Protein AF-A0A938N2R8-F1 (afdb_monomer)

Secondary structure (DSSP, 8-state):
----------SPEEE-TTTS-TTS--EEE--SS--SSTTB--SGGGGGTTPPTTEEEEE-TTT--EEEEEE---

Sequence (74 aa):
MARLVRHEQTAPYRIDPADFPKDGKSLFICACGLTSTPPRCDASHKACKPEVPGMIYIYDPATKGVTDSRPDAR

Radius of gyration: 14.48 Å; Cα contacts (8 Å, |Δi|>4): 107; chains: 1; bounding box: 34×26×38 Å

Foldseek 3Di:
DDDDDDADDLAWDWDACVRDDVVRDIFTADRRPLDPDPRGDPPLSVLCVPPDPQKDFDADNPPRDTPDIDGNPD

Mean predicted aligned error: 4.33 Å

Structure (mmCIF, N/CA/C/O backbone):
data_AF-A0A938N2R8-F1
#
_entry.id   AF-A0A938N2R8-F1
#
loop_
_atom_site.group_PDB
_atom_site.id
_atom_site.type_symbol
_atom_site.label_atom_id
_atom_site.label_alt_id
_atom_site.label_comp_id
_atom_site.label_asym_id
_atom_site.label_entity_id
_atom_site.label_seq_id
_atom_site.pdbx_PDB_ins_code
_atom_site.Cartn_x
_atom_site.Cartn_y
_atom_site.Cartn_z
_atom_site.occupancy
_atom_site.B_iso_or_equiv
_atom_site.auth_seq_id
_atom_site.auth_comp_id
_atom_site.auth_asym_id
_atom_site.auth_atom_id
_atom_site.pdbx_PDB_model_num
ATOM 1 N N . MET A 1 1 ? 14.447 -19.556 3.618 1.00 75.94 1 MET A N 1
ATOM 2 C CA . MET A 1 1 ? 14.038 -19.707 2.204 1.00 75.94 1 MET A CA 1
ATOM 3 C C . MET A 1 1 ? 13.164 -18.519 1.846 1.00 75.94 1 ME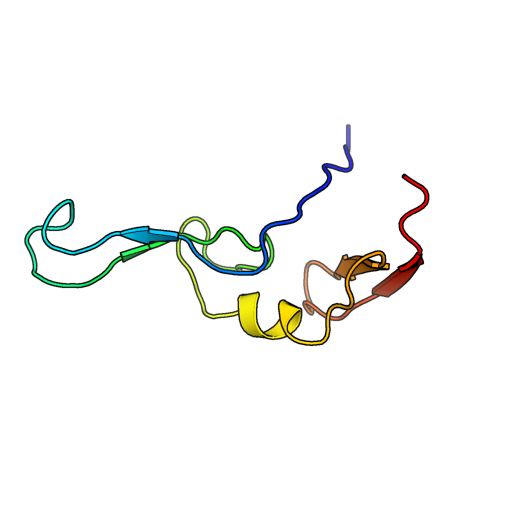T A C 1
ATOM 5 O O . MET A 1 1 ? 12.248 -18.230 2.606 1.00 75.94 1 MET A O 1
ATOM 9 N N . ALA A 1 2 ? 13.474 -17.800 0.770 1.00 84.38 2 ALA A N 1
ATOM 10 C CA . ALA A 1 2 ? 12.636 -16.701 0.299 1.00 84.38 2 ALA A CA 1
ATOM 11 C C . ALA A 1 2 ? 11.544 -17.246 -0.629 1.00 84.38 2 ALA A C 1
ATOM 13 O O . ALA A 1 2 ? 11.770 -18.214 -1.353 1.00 84.38 2 ALA A O 1
ATOM 14 N N . ARG A 1 3 ? 10.367 -16.626 -0.596 1.00 90.62 3 ARG A N 1
ATOM 15 C CA . ARG A 1 3 ? 9.264 -16.909 -1.517 1.00 90.62 3 ARG A CA 1
ATOM 16 C C . ARG A 1 3 ? 8.762 -15.596 -2.095 1.00 90.62 3 ARG A C 1
ATOM 18 O O . ARG A 1 3 ? 8.701 -14.604 -1.371 1.00 90.62 3 ARG A O 1
ATOM 25 N N . LEU A 1 4 ? 8.370 -15.611 -3.363 1.00 85.75 4 LEU A N 1
ATOM 26 C CA . LEU A 1 4 ? 7.656 -14.504 -3.985 1.00 85.75 4 LEU A CA 1
ATOM 27 C C . LEU A 1 4 ? 6.161 -14.825 -3.922 1.00 85.75 4 LEU A C 1
ATOM 29 O O . LEU A 1 4 ? 5.723 -15.847 -4.446 1.00 85.75 4 LEU A O 1
ATOM 33 N N . VAL A 1 5 ? 5.395 -13.986 -3.228 1.00 89.31 5 VAL A N 1
ATOM 34 C CA . VAL A 1 5 ? 3.934 -14.096 -3.136 1.00 89.31 5 VAL A CA 1
ATOM 35 C C . VAL A 1 5 ? 3.338 -13.003 -4.010 1.00 89.31 5 VAL A C 1
ATOM 37 O O . VAL A 1 5 ? 3.720 -11.844 -3.876 1.00 89.31 5 VAL A O 1
ATOM 40 N N . ARG A 1 6 ? 2.425 -13.373 -4.915 1.00 88.31 6 ARG A N 1
ATOM 41 C CA . ARG A 1 6 ? 1.681 -12.399 -5.722 1.00 88.31 6 ARG A CA 1
ATOM 42 C C . ARG A 1 6 ? 0.727 -11.621 -4.826 1.00 88.31 6 ARG A C 1
ATOM 44 O O . ARG A 1 6 ? 0.050 -12.212 -3.987 1.00 88.31 6 ARG A O 1
ATOM 51 N N . HIS A 1 7 ? 0.674 -10.313 -5.031 1.00 91.44 7 HIS A N 1
ATOM 52 C CA . HIS A 1 7 ? -0.141 -9.405 -4.241 1.00 91.44 7 HIS A CA 1
ATOM 53 C C . HIS A 1 7 ? -0.803 -8.392 -5.173 1.00 91.44 7 HIS A C 1
ATOM 55 O O . HIS A 1 7 ? -0.110 -7.745 -5.947 1.00 91.44 7 HIS A O 1
ATOM 61 N N . GLU A 1 8 ? -2.133 -8.311 -5.140 1.00 92.38 8 GLU A N 1
ATOM 62 C CA . GLU A 1 8 ? -2.930 -7.545 -6.122 1.00 92.38 8 GLU A CA 1
ATOM 63 C C . GLU A 1 8 ? -3.686 -6.368 -5.487 1.00 92.38 8 GLU A C 1
ATOM 65 O O . GLU A 1 8 ? -4.204 -5.496 -6.177 1.00 92.38 8 GLU A O 1
ATOM 70 N N . GLN A 1 9 ? -3.775 -6.337 -4.157 1.00 94.75 9 GLN A N 1
ATOM 71 C CA . GLN A 1 9 ? -4.478 -5.277 -3.445 1.00 94.75 9 GLN A CA 1
ATOM 72 C C . GLN A 1 9 ? -3.627 -4.003 -3.432 1.00 94.75 9 GLN A C 1
ATOM 74 O O . GLN A 1 9 ? -2.480 -4.028 -2.995 1.00 94.75 9 GLN A O 1
ATOM 79 N N . THR A 1 10 ? -4.203 -2.880 -3.863 1.00 94.56 10 THR A N 1
ATOM 80 C CA . THR A 1 10 ? -3.510 -1.579 -3.980 1.00 94.56 10 THR A CA 1
ATOM 81 C C . THR A 1 10 ? -3.969 -0.553 -2.944 1.00 94.56 10 THR A C 1
ATOM 83 O O . THR A 1 10 ? -3.412 0.540 -2.856 1.00 94.56 10 THR A O 1
ATOM 86 N N . ALA A 1 11 ? -4.966 -0.887 -2.121 1.00 94.31 11 ALA A N 1
ATOM 87 C CA . ALA A 1 11 ? -5.573 0.005 -1.137 1.00 94.31 11 ALA A CA 1
ATOM 88 C C . ALA A 1 11 ? -5.733 -0.690 0.227 1.00 94.31 11 ALA A C 1
ATOM 90 O O . ALA A 1 11 ? -5.799 -1.914 0.289 1.00 94.31 11 ALA A O 1
ATOM 91 N N . PRO A 1 12 ? -5.763 0.061 1.342 1.00 96.88 12 PRO A N 1
ATOM 92 C CA . PRO A 1 12 ? -5.990 -0.507 2.667 1.00 96.88 12 PRO A CA 1
ATOM 93 C C . PRO A 1 12 ? -7.444 -0.955 2.867 1.00 96.88 12 PRO A C 1
ATOM 95 O O . PRO A 1 12 ? -8.366 -0.357 2.313 1.00 96.88 12 PRO A O 1
ATOM 98 N N . TYR A 1 13 ? -7.656 -1.925 3.758 1.00 95.19 13 TYR A N 1
ATOM 99 C CA . TYR A 1 13 ? -8.989 -2.225 4.274 1.00 95.19 13 TYR A CA 1
ATOM 100 C C . TYR A 1 13 ? -9.411 -1.140 5.261 1.00 95.19 13 TYR A C 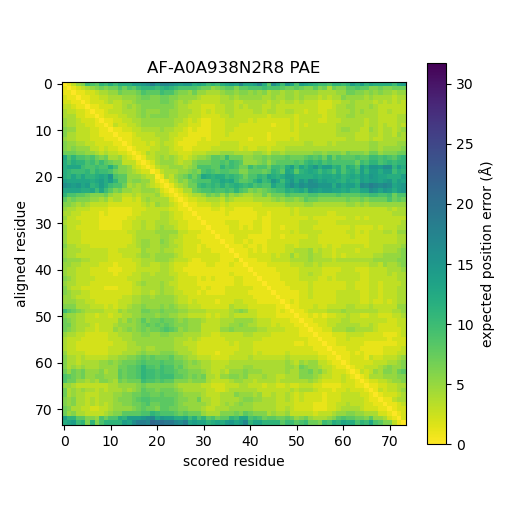1
ATOM 102 O O . TYR A 1 13 ? -8.684 -0.834 6.213 1.00 95.19 13 TYR A O 1
ATOM 110 N N . ARG A 1 14 ? -10.588 -0.562 5.029 1.00 94.19 14 ARG A N 1
ATOM 111 C CA . ARG A 1 14 ? -11.248 0.341 5.968 1.00 94.19 14 ARG A CA 1
ATOM 112 C C . ARG A 1 14 ? -12.136 -0.488 6.885 1.00 94.19 14 ARG A C 1
ATOM 114 O O . ARG A 1 14 ? -12.986 -1.225 6.401 1.00 94.19 14 ARG A O 1
ATOM 121 N N . ILE A 1 15 ? -11.926 -0.351 8.186 1.00 91.94 15 ILE A N 1
ATOM 122 C CA . ILE A 1 15 ? -12.808 -0.888 9.215 1.00 91.94 15 ILE A CA 1
ATOM 123 C C . ILE A 1 15 ? -13.573 0.302 9.778 1.00 91.94 15 ILE A C 1
ATOM 125 O O . ILE A 1 15 ? -12.970 1.289 10.228 1.00 91.94 15 ILE A O 1
ATOM 129 N N . ASP A 1 16 ? -14.894 0.240 9.668 1.00 87.69 16 ASP A N 1
ATOM 130 C CA . ASP A 1 16 ? -15.746 1.325 10.112 1.00 87.69 16 ASP A CA 1
ATOM 131 C C . ASP A 1 16 ? -15.929 1.301 11.636 1.00 87.69 16 ASP A C 1
ATOM 133 O O . ASP A 1 16 ? -15.937 0.234 12.256 1.00 87.69 16 ASP A O 1
ATOM 137 N N . PRO A 1 17 ? -16.104 2.476 12.269 1.00 85.56 17 PRO A N 1
ATOM 138 C CA . PRO A 1 17 ? -16.184 2.569 13.726 1.00 85.56 17 PRO A CA 1
ATOM 139 C C . PRO A 1 17 ? -17.407 1.864 14.327 1.00 85.56 17 PRO A C 1
ATOM 141 O O . PRO A 1 17 ? -17.439 1.615 15.529 1.00 85.56 17 PRO A O 1
ATOM 144 N N . ALA A 1 18 ? -18.422 1.573 13.503 1.00 83.75 18 ALA A N 1
ATOM 145 C CA . ALA A 1 18 ? -19.588 0.790 13.903 1.00 83.75 18 ALA A CA 1
ATOM 146 C C . ALA A 1 18 ? -19.209 -0.654 14.273 1.00 83.75 18 ALA A C 1
ATOM 148 O O . ALA A 1 18 ? -19.790 -1.213 15.202 1.00 83.75 18 ALA A O 1
ATOM 149 N N . ASP A 1 19 ? -18.209 -1.219 13.591 1.00 81.50 19 ASP A N 1
ATOM 150 C CA . ASP A 1 19 ? -17.727 -2.577 13.832 1.00 81.50 19 ASP A CA 1
ATOM 151 C C . ASP A 1 19 ? -16.605 -2.576 14.877 1.00 81.50 19 ASP A C 1
ATOM 153 O O . ASP A 1 19 ? -16.668 -3.290 15.880 1.00 81.50 19 ASP A O 1
ATOM 157 N N . PHE A 1 20 ? -15.571 -1.757 14.654 1.00 78.38 20 PHE A N 1
ATOM 158 C CA . PHE A 1 20 ? -14.415 -1.609 15.538 1.00 78.38 20 PHE A CA 1
ATOM 159 C C . PHE A 1 20 ? -13.502 -0.463 15.050 1.00 78.38 20 PHE A C 1
ATOM 161 O O . PHE A 1 20 ? -13.262 -0.359 13.848 1.00 78.38 20 PHE A O 1
ATOM 168 N N . PRO A 1 21 ? -12.893 0.343 15.939 1.00 76.31 21 PRO A N 1
ATOM 169 C CA . PRO A 1 21 ? -13.008 0.366 17.392 1.00 76.31 21 PRO A CA 1
ATOM 170 C C . PRO A 1 21 ? -14.114 1.327 17.873 1.00 76.31 21 PRO A C 1
ATOM 172 O O . PRO A 1 21 ? -14.526 2.259 17.185 1.00 76.31 21 PRO A O 1
ATOM 175 N N . LYS A 1 22 ? -14.606 1.101 19.101 1.00 77.00 22 LYS A N 1
ATOM 176 C CA . LYS A 1 22 ? -15.721 1.867 19.703 1.00 77.00 22 LYS A CA 1
ATOM 177 C C . LYS A 1 22 ? -15.376 3.326 20.040 1.00 77.00 22 LYS A C 1
ATOM 179 O O . LYS A 1 22 ? -16.230 4.057 20.529 1.00 77.00 22 LYS A O 1
ATOM 184 N N . ASP A 1 23 ? -14.136 3.749 19.806 1.00 83.56 23 ASP A N 1
ATOM 185 C CA . ASP A 1 23 ? -13.656 5.121 19.993 1.00 83.56 23 ASP A CA 1
ATOM 186 C C . ASP A 1 23 ? -14.054 6.060 18.836 1.00 83.56 23 ASP A C 1
ATOM 188 O O . ASP A 1 23 ? -13.699 7.240 18.846 1.00 83.56 23 ASP A O 1
ATOM 192 N N . GLY A 1 24 ? -14.806 5.556 17.850 1.00 80.69 24 GLY A N 1
ATOM 193 C CA . GLY A 1 24 ? -15.423 6.362 16.795 1.00 80.69 24 GLY A CA 1
ATOM 194 C C . GLY A 1 24 ? -14.496 6.685 15.621 1.00 80.69 24 GLY A C 1
ATOM 195 O O . GLY A 1 24 ? -14.879 7.454 14.739 1.00 80.69 24 GLY A O 1
ATOM 196 N N . LYS A 1 25 ? -13.286 6.113 15.574 1.00 84.56 25 LYS A N 1
ATOM 197 C CA . LYS A 1 25 ? -12.291 6.389 14.526 1.00 84.56 25 LYS A CA 1
ATOM 198 C C . LYS A 1 25 ? -12.196 5.235 13.537 1.00 84.56 25 LYS A C 1
ATOM 200 O O . LYS A 1 25 ? -12.080 4.084 13.932 1.00 84.56 25 LYS A O 1
ATOM 205 N N . SER A 1 26 ? -12.182 5.541 12.239 1.00 88.00 26 SER A N 1
ATOM 206 C CA . SER A 1 26 ? -11.958 4.513 11.217 1.00 88.00 26 SER A CA 1
ATOM 207 C C . SER A 1 26 ? -10.540 3.956 11.322 1.00 88.00 26 SER A C 1
ATOM 209 O O . SER A 1 26 ? -9.562 4.713 11.325 1.00 88.00 26 SER A O 1
ATOM 211 N N . LEU A 1 27 ? -10.425 2.629 11.359 1.00 91.38 27 LEU A N 1
ATOM 212 C CA . LEU A 1 27 ? -9.145 1.934 11.334 1.00 91.38 27 LEU A CA 1
ATOM 213 C C . LEU A 1 27 ? -8.809 1.537 9.894 1.00 91.38 27 LEU A C 1
ATOM 215 O O . LEU A 1 27 ? -9.647 1.027 9.157 1.00 91.38 27 LEU A O 1
ATOM 219 N N . PHE A 1 28 ? -7.559 1.766 9.495 1.00 95.44 28 PHE A N 1
ATOM 220 C CA . PHE A 1 28 ? -7.065 1.408 8.169 1.00 95.44 28 PHE A CA 1
ATOM 221 C C . PHE A 1 28 ? -5.966 0.361 8.296 1.00 95.44 28 PHE A C 1
ATOM 223 O O . PHE A 1 28 ? -4.879 0.653 8.809 1.00 95.44 28 PHE A O 1
ATOM 230 N N . ILE A 1 29 ? -6.241 -0.843 7.804 1.00 96.31 29 ILE A N 1
ATOM 231 C CA . ILE A 1 29 ? -5.297 -1.960 7.780 1.00 96.31 29 ILE A CA 1
ATOM 232 C C . ILE A 1 29 ? -4.616 -1.993 6.419 1.00 96.31 29 ILE A C 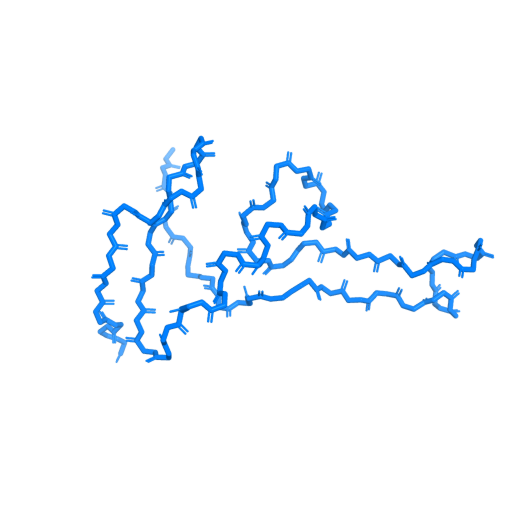1
ATOM 234 O O . ILE A 1 29 ? -5.271 -1.917 5.379 1.00 96.31 29 ILE A O 1
ATOM 238 N N . CYS A 1 30 ? -3.286 -2.061 6.416 1.00 97.06 30 CYS A N 1
ATOM 239 C CA . CYS A 1 30 ? -2.534 -2.141 5.178 1.00 97.06 30 CYS A CA 1
ATOM 240 C C . CYS A 1 30 ? -2.889 -3.433 4.447 1.00 97.06 30 CYS A C 1
ATOM 242 O O . CYS A 1 30 ? -2.792 -4.525 5.001 1.00 97.06 30 CYS A O 1
ATOM 244 N N . ALA A 1 31 ? -3.236 -3.281 3.177 1.00 96.19 31 ALA A N 1
ATOM 245 C CA . ALA A 1 31 ? -3.362 -4.389 2.259 1.00 96.19 31 ALA A CA 1
ATOM 246 C C . ALA A 1 31 ? -2.610 -4.128 0.958 1.00 96.19 31 ALA A C 1
ATOM 248 O O . ALA A 1 31 ? -2.843 -4.852 0.019 1.00 96.19 31 ALA A O 1
ATOM 249 N N . CYS A 1 32 ? -1.698 -3.149 0.883 1.00 95.12 32 CYS A N 1
ATOM 250 C CA . CYS A 1 32 ? -0.856 -2.932 -0.305 1.00 95.12 32 CYS A CA 1
ATOM 251 C C . CYS A 1 32 ? 0.537 -3.572 -0.217 1.00 95.12 32 CYS A C 1
ATOM 253 O O . CYS A 1 32 ? 1.276 -3.577 -1.189 1.00 95.12 32 CYS A O 1
ATOM 255 N N . GLY A 1 33 ? 0.940 -4.063 0.959 1.00 93.12 33 GLY A N 1
ATOM 256 C CA . GLY A 1 33 ? 2.260 -4.669 1.171 1.00 93.12 33 GLY A CA 1
ATOM 257 C C . GLY A 1 33 ? 3.434 -3.685 1.303 1.00 93.12 33 GLY A C 1
ATOM 258 O O . GLY A 1 33 ? 4.519 -4.109 1.677 1.00 93.12 33 GLY A O 1
ATOM 259 N N . LEU A 1 34 ? 3.230 -2.380 1.078 1.00 94.62 34 LEU A N 1
ATOM 260 C CA . LEU A 1 34 ? 4.299 -1.360 1.099 1.00 94.62 34 LEU A CA 1
ATOM 261 C C . LEU A 1 34 ? 4.434 -0.590 2.425 1.00 94.62 34 LEU A C 1
ATOM 263 O O . LEU A 1 34 ? 5.187 0.382 2.508 1.00 94.62 34 LEU A O 1
ATOM 267 N N . THR A 1 35 ? 3.665 -0.945 3.457 1.00 95.38 35 THR A N 1
ATOM 268 C CA . THR A 1 35 ? 3.699 -0.209 4.729 1.00 95.38 35 THR A CA 1
ATOM 269 C C . THR A 1 35 ? 5.000 -0.434 5.497 1.00 95.38 35 THR A C 1
ATOM 271 O O . THR A 1 35 ? 5.508 -1.550 5.565 1.00 95.38 35 THR A O 1
ATOM 274 N N . SER A 1 36 ? 5.502 0.620 6.143 1.00 94.50 36 SER A N 1
ATOM 275 C CA . SER A 1 36 ? 6.582 0.516 7.133 1.00 94.50 36 SER A CA 1
ATOM 276 C C . SER A 1 36 ? 6.065 0.273 8.552 1.00 94.50 36 SER A C 1
ATOM 278 O O . SER A 1 36 ? 6.861 0.039 9.455 1.00 94.50 36 SER A O 1
ATOM 280 N N . THR A 1 37 ? 4.747 0.328 8.771 1.00 94.62 37 THR A N 1
ATOM 281 C CA . THR A 1 37 ? 4.123 0.161 10.092 1.00 94.62 37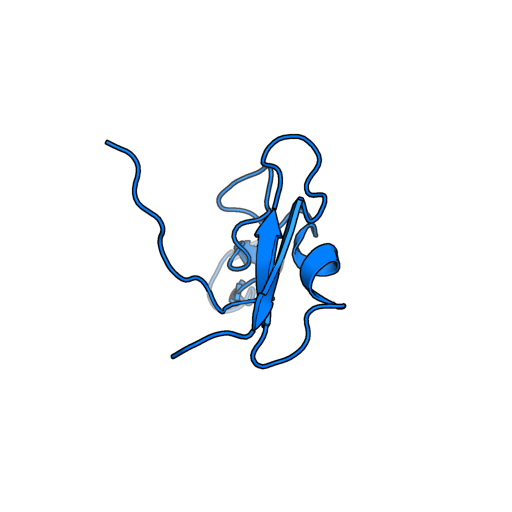 THR A CA 1
ATOM 282 C C . THR A 1 37 ? 3.058 -0.941 10.085 1.00 94.62 37 THR A C 1
ATOM 284 O O . THR A 1 37 ? 1.894 -0.664 10.396 1.00 94.62 37 THR A O 1
ATOM 287 N N . PRO A 1 38 ? 3.397 -2.189 9.709 1.00 93.00 38 PRO A N 1
ATOM 288 C CA . PRO A 1 38 ? 2.422 -3.274 9.704 1.00 93.00 38 PRO A CA 1
ATOM 289 C C . PRO A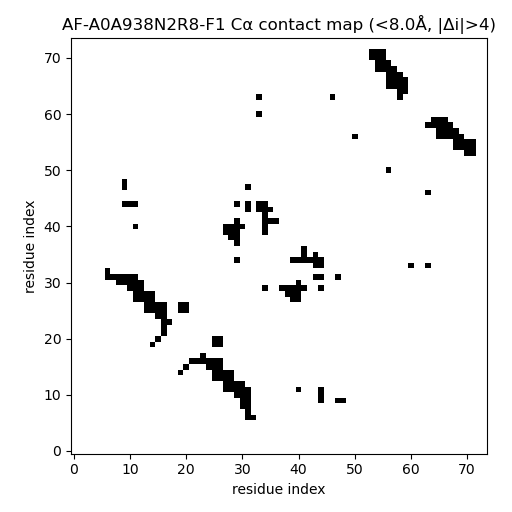 1 38 ? 1.844 -3.501 11.116 1.00 93.00 38 PRO A C 1
ATOM 291 O O . PRO A 1 38 ? 2.582 -3.404 12.096 1.00 93.00 38 PRO A O 1
ATOM 294 N N . PRO A 1 39 ? 0.533 -3.791 11.251 1.00 94.38 39 PRO A N 1
ATOM 295 C CA . PRO A 1 39 ? -0.458 -4.017 10.188 1.00 94.38 39 PRO A CA 1
ATOM 296 C C . PRO A 1 39 ? -1.169 -2.740 9.690 1.00 94.38 39 PRO A C 1
ATOM 298 O O . PRO A 1 39 ? -2.077 -2.819 8.865 1.00 94.38 39 PRO A O 1
ATOM 301 N N . ARG A 1 40 ? -0.814 -1.555 10.194 1.00 95.81 40 ARG A N 1
ATOM 302 C CA . ARG A 1 40 ? -1.554 -0.307 9.959 1.00 95.81 40 ARG A CA 1
ATOM 303 C C . ARG A 1 40 ? -1.192 0.335 8.620 1.00 95.81 40 ARG A C 1
ATOM 305 O O . ARG A 1 40 ? -0.060 0.259 8.162 1.00 95.81 40 ARG A O 1
ATOM 312 N N . CYS A 1 41 ? -2.143 1.032 8.006 1.00 96.56 41 CYS A N 1
ATOM 313 C CA . CYS A 1 41 ? -1.870 1.863 6.838 1.00 96.56 41 CYS A CA 1
ATOM 314 C C . CYS A 1 41 ? -1.132 3.160 7.227 1.00 96.56 41 CYS A C 1
ATOM 316 O O . CYS A 1 41 ? -1.620 3.946 8.042 1.00 96.56 41 CYS A O 1
ATOM 318 N N . ASP A 1 42 ? 0.005 3.414 6.579 1.00 96.00 42 ASP A N 1
ATOM 319 C CA . ASP A 1 42 ? 0.834 4.630 6.679 1.00 96.00 42 ASP A CA 1
ATOM 320 C C . ASP A 1 42 ? 0.780 5.492 5.402 1.00 96.00 42 ASP A C 1
ATOM 322 O O . ASP A 1 42 ? 1.646 6.326 5.163 1.00 96.00 42 ASP A O 1
ATOM 326 N N . ALA A 1 43 ? -0.239 5.283 4.565 1.00 94.75 43 ALA A N 1
ATOM 327 C CA . ALA A 1 43 ? -0.409 5.912 3.253 1.00 94.75 43 ALA A CA 1
ATOM 328 C C . ALA A 1 43 ? 0.621 5.524 2.169 1.00 94.75 43 ALA A C 1
ATOM 330 O O . ALA A 1 43 ? 0.550 6.074 1.068 1.00 94.75 43 ALA A O 1
ATOM 331 N N . SER A 1 44 ? 1.485 4.525 2.402 1.00 95.06 44 SER A N 1
ATOM 332 C CA . SER A 1 44 ? 2.420 4.014 1.376 1.00 95.06 44 SER A CA 1
ATOM 333 C C . SER A 1 44 ? 1.722 3.477 0.124 1.00 95.06 44 SER A C 1
ATOM 335 O O . SER A 1 44 ? 2.287 3.523 -0.961 1.00 95.06 44 SER A O 1
ATOM 337 N N . HIS A 1 45 ? 0.459 3.055 0.243 1.00 94.94 45 HIS A N 1
ATOM 338 C CA . HIS A 1 45 ? -0.382 2.620 -0.880 1.00 94.94 45 HIS A CA 1
ATOM 339 C C . HIS A 1 45 ? -0.539 3.679 -1.986 1.00 94.94 45 HIS A C 1
ATOM 341 O O . HIS A 1 45 ? -0.925 3.366 -3.105 1.00 94.94 45 HIS A O 1
ATOM 347 N N . LYS A 1 46 ? -0.229 4.953 -1.713 1.00 94.44 46 LYS A N 1
ATOM 348 C CA . LYS A 1 46 ? -0.212 5.995 -2.748 1.00 94.44 46 LYS A CA 1
ATOM 349 C C . LYS A 1 46 ? 0.818 5.716 -3.849 1.00 94.44 46 LYS A C 1
ATOM 351 O O . LYS A 1 46 ? 0.601 6.169 -4.969 1.00 94.44 46 LYS A O 1
ATOM 356 N N . ALA A 1 47 ? 1.880 4.963 -3.552 1.00 92.38 47 ALA A N 1
ATOM 357 C CA . ALA A 1 47 ? 2.860 4.509 -4.539 1.00 92.38 47 ALA A CA 1
ATOM 358 C C . ALA A 1 47 ? 2.283 3.493 -5.542 1.00 92.38 47 ALA A C 1
ATOM 360 O O . ALA A 1 47 ? 2.878 3.304 -6.597 1.00 92.38 47 ALA A O 1
ATOM 361 N N . CYS A 1 48 ? 1.120 2.900 -5.244 1.00 92.38 48 CYS A N 1
ATOM 362 C CA . CYS A 1 48 ? 0.417 1.980 -6.137 1.00 92.38 48 CYS A CA 1
ATOM 363 C C . CYS A 1 48 ? -0.460 2.696 -7.180 1.00 92.38 48 CYS A C 1
ATOM 365 O O . CYS A 1 48 ? -0.937 2.085 -8.125 1.00 92.38 48 CYS A O 1
ATOM 367 N N . LYS A 1 49 ? -0.700 4.011 -7.049 1.00 92.38 49 LYS A N 1
ATOM 368 C CA . LYS A 1 49 ? -1.534 4.773 -8.001 1.00 92.38 49 LYS A CA 1
ATOM 369 C C . LYS A 1 49 ? -1.075 4.737 -9.469 1.00 92.3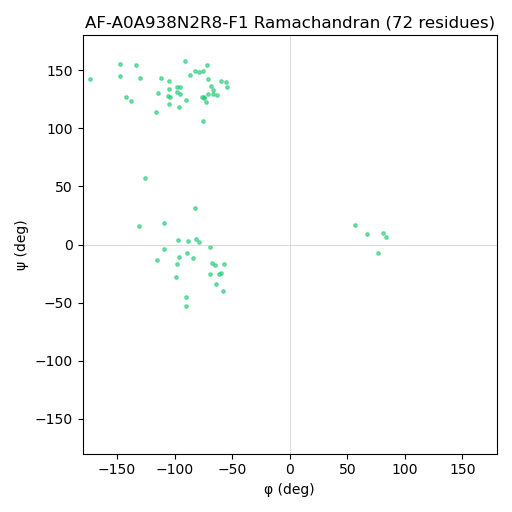8 49 LYS A C 1
ATOM 371 O O . LYS A 1 49 ? -1.952 4.710 -10.325 1.00 92.38 49 LYS A O 1
ATOM 376 N N . PRO A 1 50 ? 0.231 4.812 -9.790 1.00 91.75 50 PRO A N 1
ATOM 377 C CA . PRO A 1 50 ? 0.703 4.723 -11.169 1.00 91.75 50 PRO A CA 1
ATOM 378 C C . PRO A 1 50 ? 0.805 3.278 -11.689 1.00 91.75 50 PRO A C 1
ATOM 380 O O . PRO A 1 50 ? 1.298 3.084 -12.799 1.00 91.75 50 PRO A O 1
ATOM 383 N N . GLU A 1 51 ? 0.387 2.268 -10.916 1.00 93.50 51 GLU A N 1
ATOM 384 C CA . GLU A 1 51 ? 0.381 0.882 -11.382 1.00 93.50 51 GLU A CA 1
ATOM 385 C C . GLU A 1 51 ? -0.647 0.694 -12.505 1.00 93.50 51 GLU A C 1
ATOM 387 O O . GLU A 1 51 ? -1.800 1.124 -12.412 1.00 93.50 51 GLU A O 1
ATOM 392 N N . VAL A 1 52 ? -0.223 0.036 -13.581 1.00 93.06 52 VAL A N 1
ATOM 393 C CA . VAL A 1 52 ? -1.063 -0.273 -14.737 1.00 93.06 52 VAL A CA 1
ATOM 394 C C . VAL A 1 52 ? -1.578 -1.712 -14.613 1.00 93.06 52 VAL A C 1
ATOM 396 O O . VAL A 1 52 ? -0.791 -2.612 -14.307 1.00 93.06 52 VAL A O 1
ATOM 399 N N . PRO A 1 53 ? -2.873 -1.973 -14.877 1.00 91.88 53 PRO A N 1
ATOM 400 C CA . PRO A 1 53 ? -3.400 -3.334 -14.921 1.00 91.88 53 PRO A CA 1
ATOM 401 C C . PRO A 1 53 ? -2.610 -4.227 -15.885 1.00 91.88 53 PRO A C 1
ATOM 403 O O . PRO A 1 53 ? -2.313 -3.825 -17.008 1.00 91.88 53 PRO A O 1
ATOM 406 N N . GLY A 1 54 ? -2.286 -5.449 -15.456 1.00 92.19 54 GLY A N 1
ATOM 407 C CA . GLY A 1 54 ? -1.498 -6.394 -16.255 1.00 92.19 54 GLY A CA 1
ATOM 408 C C . GLY A 1 54 ? 0.015 -6.158 -16.211 1.00 92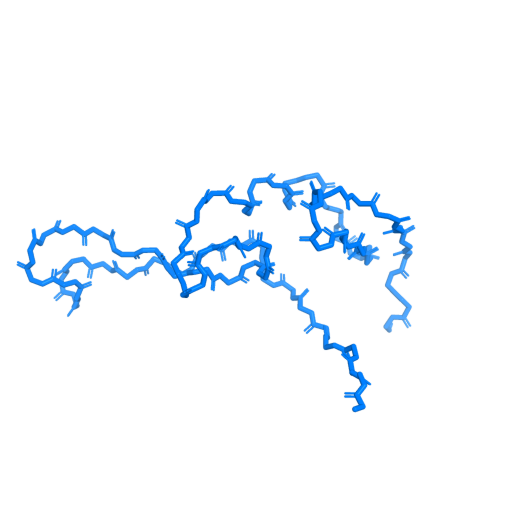.19 54 GLY A C 1
ATOM 409 O O . GLY A 1 54 ? 0.741 -6.791 -16.970 1.00 92.19 54 GLY A O 1
ATOM 410 N N . MET A 1 55 ? 0.503 -5.281 -15.331 1.00 93.56 55 MET A N 1
ATOM 411 C CA . MET A 1 55 ? 1.927 -5.116 -15.038 1.00 93.56 55 MET A CA 1
ATOM 412 C C . MET A 1 55 ? 2.236 -5.599 -13.617 1.00 93.56 55 MET A C 1
ATOM 414 O O . MET A 1 55 ? 1.456 -5.405 -12.688 1.00 93.56 55 MET A O 1
ATOM 418 N N . ILE A 1 56 ? 3.400 -6.217 -13.445 1.00 93.75 56 ILE A N 1
ATOM 419 C CA . ILE A 1 56 ? 3.994 -6.559 -12.154 1.00 93.75 56 ILE A CA 1
ATOM 420 C C . ILE A 1 56 ? 5.013 -5.480 -11.813 1.00 93.75 56 ILE A C 1
ATOM 422 O O . ILE A 1 56 ? 5.882 -5.185 -12.633 1.00 93.75 56 ILE A O 1
ATOM 426 N N . TYR A 1 57 ? 4.945 -4.965 -10.588 1.00 94.25 57 TYR A N 1
ATOM 427 C CA . TYR A 1 57 ? 5.895 -4.004 -10.037 1.00 94.25 57 TYR A CA 1
ATOM 428 C C . TYR A 1 57 ? 6.659 -4.641 -8.874 1.00 94.25 57 TYR A C 1
ATOM 430 O O . TYR A 1 57 ? 6.061 -5.231 -7.972 1.00 94.25 57 TYR A O 1
ATOM 438 N N . ILE A 1 58 ? 7.987 -4.538 -8.897 1.00 93.69 58 ILE A N 1
ATOM 439 C CA . ILE A 1 58 ? 8.862 -4.965 -7.803 1.00 93.69 58 ILE A CA 1
ATOM 440 C C . ILE A 1 58 ? 9.326 -3.716 -7.069 1.00 93.69 58 ILE A C 1
ATOM 442 O O . ILE A 1 58 ? 9.845 -2.788 -7.684 1.00 93.69 58 ILE A O 1
ATOM 446 N N . TYR A 1 59 ? 9.133 -3.699 -5.754 1.00 92.81 59 TYR A N 1
ATOM 447 C CA . TYR A 1 59 ? 9.480 -2.569 -4.901 1.00 92.81 59 TYR A CA 1
ATOM 448 C C . TYR A 1 59 ? 10.740 -2.856 -4.088 1.00 92.81 59 TYR A C 1
ATOM 450 O O . TYR A 1 59 ? 10.926 -3.959 -3.570 1.00 92.81 59 TYR A O 1
ATOM 458 N N . ASP A 1 60 ? 11.584 -1.840 -3.934 1.00 91.50 60 ASP A N 1
ATOM 459 C CA . ASP A 1 60 ? 12.688 -1.852 -2.981 1.00 91.50 60 ASP A CA 1
ATOM 460 C C . ASP A 1 60 ? 12.140 -1.759 -1.541 1.00 91.50 60 ASP A C 1
ATOM 462 O O . ASP A 1 60 ? 11.347 -0.858 -1.243 1.00 91.50 60 ASP A O 1
ATOM 466 N N . PRO A 1 61 ? 12.557 -2.643 -0.619 1.00 85.25 61 PRO A N 1
ATOM 467 C CA . PRO A 1 61 ? 12.034 -2.656 0.746 1.00 85.25 61 PRO A CA 1
ATOM 468 C C . PRO A 1 61 ? 12.451 -1.440 1.593 1.00 85.25 61 PRO A C 1
ATOM 470 O O . PRO A 1 61 ? 11.753 -1.102 2.548 1.00 85.25 61 PRO A O 1
ATOM 473 N N . ALA A 1 62 ? 13.573 -0.789 1.279 1.00 87.00 62 ALA A N 1
ATOM 474 C CA . ALA A 1 62 ? 14.088 0.363 2.012 1.00 87.00 62 ALA A CA 1
ATOM 475 C C . ALA A 1 62 ? 13.554 1.686 1.449 1.00 87.00 62 ALA A C 1
ATOM 477 O O . ALA A 1 62 ? 13.138 2.559 2.212 1.00 87.00 62 ALA A O 1
ATOM 478 N N . THR A 1 63 ? 13.552 1.842 0.123 1.00 87.50 63 THR A N 1
ATOM 479 C CA . THR A 1 63 ? 13.188 3.116 -0.524 1.00 87.50 63 THR A CA 1
ATOM 480 C C . THR A 1 63 ? 11.741 3.171 -1.006 1.00 87.50 63 THR A C 1
ATOM 482 O O . THR A 1 63 ? 11.237 4.262 -1.269 1.00 87.50 63 THR A O 1
ATOM 485 N N . LYS A 1 64 ? 11.057 2.020 -1.118 1.00 86.56 64 LYS A N 1
ATOM 486 C CA . LYS A 1 64 ? 9.727 1.874 -1.748 1.00 86.56 64 LYS A CA 1
ATOM 487 C C . LYS A 1 64 ? 9.684 2.359 -3.203 1.00 86.56 64 LYS A C 1
ATOM 489 O O . LYS A 1 64 ? 8.603 2.585 -3.745 1.00 86.56 64 LYS A O 1
ATOM 494 N N . GLY A 1 65 ? 10.845 2.522 -3.838 1.00 89.75 65 GLY A N 1
ATOM 495 C CA . GLY A 1 65 ? 10.951 2.771 -5.269 1.00 89.75 65 GLY A CA 1
ATOM 496 C C . GLY A 1 65 ? 10.690 1.495 -6.063 1.00 89.75 65 GLY A C 1
ATOM 497 O O . GLY A 1 65 ? 10.980 0.397 -5.589 1.00 89.75 65 GLY A O 1
ATOM 498 N N . VAL A 1 66 ? 10.149 1.637 -7.272 1.00 93.38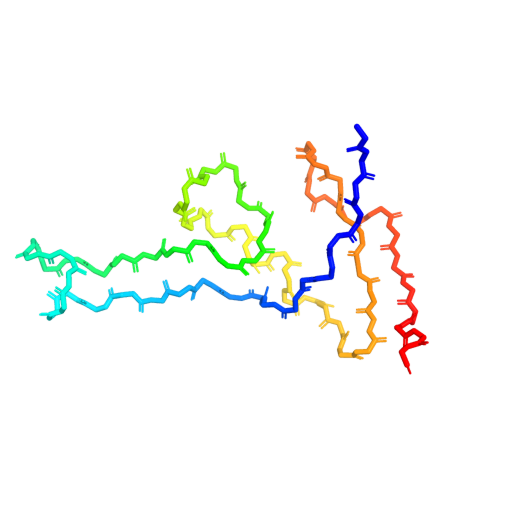 66 VAL A N 1
ATOM 499 C CA . VAL A 1 66 ? 10.017 0.519 -8.215 1.00 93.38 66 VAL A CA 1
ATOM 500 C C . VAL A 1 66 ? 11.405 0.180 -8.761 1.00 93.38 66 VAL A C 1
ATOM 502 O O . VAL A 1 66 ? 12.072 1.047 -9.323 1.00 93.38 66 VAL A O 1
ATOM 505 N N . THR A 1 67 ? 11.843 -1.064 -8.588 1.00 94.19 67 THR A N 1
ATOM 506 C CA . THR A 1 67 ? 13.135 -1.579 -9.072 1.00 94.19 67 THR A CA 1
ATOM 507 C C . THR A 1 67 ? 13.012 -2.346 -10.382 1.00 94.19 67 THR A C 1
ATOM 509 O O . THR A 1 67 ? 13.956 -2.365 -11.164 1.00 94.19 67 THR A O 1
ATOM 512 N N . ASP A 1 68 ? 11.855 -2.956 -10.633 1.00 93.50 68 ASP A N 1
ATOM 513 C CA . ASP A 1 68 ? 11.529 -3.655 -11.875 1.00 93.50 68 ASP A CA 1
ATOM 514 C C . ASP A 1 68 ? 10.033 -3.502 -12.165 1.00 93.50 68 ASP A C 1
ATOM 516 O O . ASP A 1 68 ? 9.205 -3.484 -11.248 1.00 93.50 68 ASP A O 1
ATOM 520 N N . SER A 1 69 ? 9.686 -3.406 -13.445 1.00 94.06 69 SER A N 1
ATOM 521 C CA . SER A 1 69 ? 8.302 -3.421 -13.905 1.00 94.06 69 SER A CA 1
ATOM 522 C C . SER A 1 69 ? 8.204 -4.201 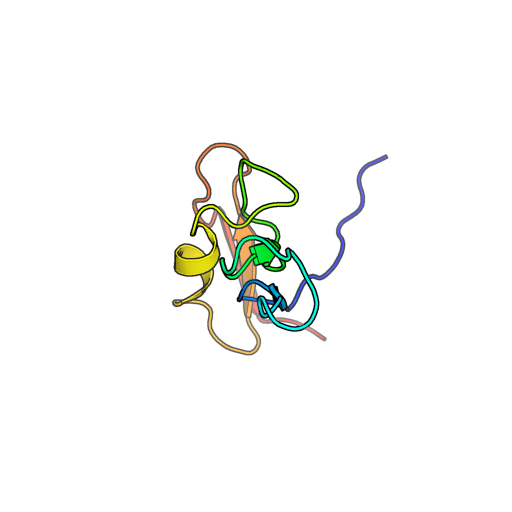-15.206 1.00 94.06 69 SER A C 1
ATOM 524 O O . SER A 1 69 ? 8.908 -3.886 -16.167 1.00 94.06 69 SER A O 1
ATOM 526 N N . ARG A 1 70 ? 7.310 -5.186 -15.266 1.00 95.50 70 ARG A N 1
ATOM 527 C CA . ARG A 1 70 ? 7.175 -6.071 -16.432 1.00 95.50 70 ARG A CA 1
ATOM 528 C C . ARG A 1 70 ? 5.734 -6.526 -16.645 1.00 95.50 70 ARG A C 1
ATOM 530 O O . ARG A 1 70 ? 4.991 -6.570 -15.668 1.00 95.50 70 ARG A O 1
ATOM 537 N N . PRO A 1 71 ? 5.337 -6.903 -17.872 1.00 95.31 71 PRO A N 1
ATOM 538 C CA . PRO A 1 71 ? 4.026 -7.494 -18.114 1.00 95.31 71 PRO A CA 1
ATOM 539 C C . PRO A 1 71 ? 3.791 -8.734 -17.242 1.00 95.31 71 PRO A C 1
ATOM 541 O O . PRO A 1 71 ? 4.694 -9.553 -17.043 1.00 95.31 71 PRO A O 1
ATOM 544 N N . ASP A 1 72 ? 2.577 -8.868 -16.723 1.00 92.44 72 ASP A N 1
ATOM 545 C CA . ASP A 1 72 ? 2.124 -10.053 -16.008 1.00 92.44 72 ASP A CA 1
ATOM 546 C C . ASP A 1 72 ? 1.834 -11.174 -17.012 1.00 92.44 72 ASP A C 1
ATOM 548 O O . ASP A 1 72 ? 0.846 -11.136 -17.737 1.00 92.44 72 ASP A O 1
ATOM 552 N N . ALA A 1 73 ? 2.713 -12.173 -17.065 1.00 84.75 73 ALA A N 1
ATOM 553 C CA . ALA A 1 73 ? 2.627 -13.302 -17.995 1.00 84.75 73 ALA A CA 1
ATOM 554 C C . ALA A 1 73 ? 1.679 -14.422 -17.514 1.00 84.75 73 ALA A C 1
ATOM 556 O O . ALA A 1 73 ? 1.966 -15.600 -17.731 1.00 84.75 73 ALA A O 1
ATOM 557 N N . ARG A 1 74 ? 0.620 -14.065 -16.780 1.00 74.75 74 ARG A N 1
ATOM 558 C CA . ARG A 1 74 ? -0.349 -15.023 -16.233 1.00 74.75 74 ARG A CA 1
ATOM 559 C C . ARG A 1 74 ? -1.177 -15.700 -17.323 1.00 74.75 74 ARG A C 1
ATOM 561 O O . ARG A 1 74 ? -1.518 -15.025 -18.315 1.00 74.75 74 ARG A O 1
#

Solvent-accessible surface area (backbone atoms only — not comparable to full-atom values): 4812 Å² total; per-residue (Å²): 135,90,82,90,78,91,81,85,48,52,53,57,50,77,37,51,29,90,83,39,46,88,86,67,48,71,41,47,35,50,42,43,84,62,48,92,50,78,66,37,55,71,66,45,39,63,75,46,68,85,64,54,91,65,52,43,77,40,64,38,92,88,78,67,44,78,77,46,75,46,76,54,88,123

pLDDT: mean 90.79, std 5.49, range [74.75, 97.06]